Protein AF-A0A2M8CHI2-F1 (afdb_monomer)

Radius of gyration: 17.45 Å; Cα contacts (8 Å, |Δi|>4): 100; chains: 1; bounding box: 38×38×38 Å

Secondary structure (DSSP, 8-state):
--TTPSP--B-SS-EEEEEE-TTS-EEEEEEPPBPGGGG---HHHHHHHHS-TTTEEEEEETTEEEEEE-HHHHHHHHHHHHHTT--TT-

Structure (mmCIF, N/CA/C/O backbone):
data_AF-A0A2M8CHI2-F1
#
_entry.id   AF-A0A2M8CHI2-F1
#
loop_
_atom_site.group_PDB
_atom_site.id
_atom_site.type_symbol
_atom_site.label_atom_id
_atom_site.label_alt_id
_atom_site.label_comp_id
_atom_site.label_asym_id
_atom_site.label_entity_id
_atom_site.label_seq_id
_atom_site.pdbx_PDB_ins_code
_atom_site.Cartn_x
_atom_site.Cartn_y
_atom_site.Cartn_z
_atom_site.occupancy
_atom_site.B_iso_or_equiv
_atom_site.auth_seq_id
_atom_site.auth_comp_id
_atom_site.auth_asym_id
_atom_site.auth_atom_id
_atom_site.pdbx_PDB_model_num
ATOM 1 N N . MET A 1 1 ? 4.770 -17.611 -10.248 1.00 49.84 1 MET A N 1
ATOM 2 C CA . MET A 1 1 ? 3.999 -17.184 -9.063 1.00 49.84 1 MET A CA 1
ATOM 3 C C . MET A 1 1 ? 4.842 -17.541 -7.861 1.00 49.84 1 MET A C 1
ATOM 5 O O . MET A 1 1 ? 5.276 -18.684 -7.812 1.00 49.84 1 MET A O 1
ATOM 9 N N . LYS A 1 2 ? 5.169 -16.596 -6.970 1.00 49.50 2 LYS A N 1
ATOM 10 C CA . LYS A 1 2 ? 5.725 -17.002 -5.670 1.00 49.50 2 LYS A CA 1
ATOM 11 C C . LYS A 1 2 ? 4.636 -17.836 -4.991 1.00 49.50 2 LYS A C 1
ATOM 13 O O . LYS A 1 2 ? 3.483 -17.413 -4.981 1.00 49.50 2 LYS A O 1
ATOM 18 N N . GLU A 1 3 ? 4.975 -19.047 -4.570 1.00 48.09 3 GLU A N 1
ATOM 19 C CA . GLU A 1 3 ? 4.046 -19.961 -3.904 1.00 48.09 3 GLU A CA 1
ATOM 20 C C . GLU A 1 3 ? 3.348 -19.228 -2.744 1.00 48.09 3 GLU A C 1
ATOM 22 O O . GLU A 1 3 ? 4.018 -18.581 -1.941 1.00 48.09 3 GLU A O 1
ATOM 27 N N . GLY A 1 4 ? 2.010 -19.263 -2.694 1.00 57.38 4 GLY A N 1
ATOM 28 C CA . GLY A 1 4 ? 1.234 -18.636 -1.612 1.00 57.38 4 GLY A CA 1
ATOM 29 C C . GLY A 1 4 ? 0.404 -17.393 -1.964 1.00 57.38 4 GLY A C 1
ATOM 30 O O . GLY A 1 4 ? -0.020 -16.696 -1.047 1.00 57.38 4 GLY A O 1
ATOM 31 N N . PHE A 1 5 ? 0.134 -17.103 -3.245 1.00 55.38 5 PHE A N 1
ATOM 32 C CA . PHE A 1 5 ? -0.931 -16.155 -3.609 1.00 55.38 5 PHE A CA 1
ATOM 33 C C . PHE A 1 5 ? -2.308 -16.861 -3.615 1.00 55.38 5 PHE A C 1
ATOM 35 O O . PHE A 1 5 ? -2.412 -17.931 -4.220 1.00 55.38 5 PHE A O 1
ATOM 42 N N . PRO A 1 6 ? -3.369 -16.281 -3.015 1.00 63.78 6 PRO A N 1
ATOM 43 C CA . PRO A 1 6 ? -3.395 -14.992 -2.319 1.00 63.78 6 PRO A CA 1
ATOM 44 C C . PRO A 1 6 ? -2.728 -15.048 -0.936 1.00 63.78 6 PRO A C 1
ATOM 46 O O . PRO A 1 6 ? -2.992 -15.945 -0.139 1.00 63.78 6 PRO A O 1
ATOM 49 N N . LEU A 1 7 ? -1.896 -14.043 -0.637 1.00 72.31 7 LEU A N 1
ATOM 50 C CA . LEU A 1 7 ? -1.286 -13.882 0.682 1.00 72.31 7 LEU A CA 1
ATOM 51 C C . LEU A 1 7 ? -2.361 -13.485 1.699 1.00 72.31 7 LEU A C 1
ATOM 53 O O . LEU A 1 7 ? -3.123 -12.544 1.467 1.00 72.31 7 LEU A O 1
ATOM 57 N N . GLN A 1 8 ? -2.380 -14.141 2.857 1.00 76.75 8 GLN A N 1
ATOM 58 C CA . GLN A 1 8 ? -3.237 -13.733 3.964 1.00 76.75 8 GLN A CA 1
ATOM 59 C C . GLN A 1 8 ? -2.793 -12.363 4.507 1.00 76.75 8 GLN A C 1
ATOM 61 O O . GLN A 1 8 ? -1.741 -12.230 5.132 1.00 76.75 8 GLN A O 1
ATOM 66 N N . THR A 1 9 ? -3.599 -11.327 4.264 1.00 81.81 9 THR A N 1
ATOM 67 C CA . THR A 1 9 ? -3.313 -9.945 4.687 1.00 81.81 9 THR A CA 1
ATOM 68 C C . THR A 1 9 ? -3.914 -9.592 6.044 1.00 81.81 9 THR A C 1
ATOM 70 O O . THR A 1 9 ? -3.424 -8.679 6.703 1.00 81.81 9 THR A O 1
ATOM 73 N N . LEU A 1 10 ? -4.941 -10.316 6.483 1.00 88.00 10 LEU A N 1
ATOM 74 C CA . LEU A 1 10 ? -5.671 -10.067 7.723 1.00 88.00 10 LEU A CA 1
ATOM 75 C C . LEU A 1 10 ? -5.633 -11.286 8.651 1.00 88.00 10 LEU A C 1
ATOM 77 O O . LEU A 1 10 ? -5.386 -12.414 8.214 1.00 88.00 10 LEU A O 1
ATOM 81 N N . SER A 1 11 ? -5.879 -11.067 9.940 1.00 88.69 11 SER A N 1
ATOM 82 C CA . SER A 1 11 ? -6.033 -12.123 10.935 1.00 88.69 11 SER A CA 1
ATOM 83 C C . SER A 1 11 ? -7.110 -13.121 10.507 1.00 88.69 11 SER A C 1
ATOM 85 O O . SER A 1 11 ? -8.088 -12.772 9.853 1.00 88.69 11 SER A O 1
ATOM 87 N N . GLY A 1 12 ? -6.939 -14.394 10.869 1.00 87.50 12 GLY A N 1
ATOM 88 C CA . GLY A 1 12 ? -7.944 -15.425 10.571 1.00 87.50 12 GLY A CA 1
ATOM 89 C C . GLY A 1 12 ? -9.207 -15.320 11.432 1.00 87.50 12 GLY A C 1
ATOM 90 O O . GLY A 1 12 ? -10.194 -15.994 11.157 1.00 87.50 12 GLY A O 1
ATOM 91 N N . LYS A 1 13 ? -9.169 -14.505 12.492 1.00 90.88 13 LYS A N 1
ATOM 92 C CA . LYS A 1 13 ? -10.281 -14.261 13.413 1.00 90.88 13 LYS A CA 1
ATOM 93 C C . LYS A 1 13 ? -10.364 -12.767 13.746 1.00 90.88 13 LYS A C 1
ATOM 95 O O . LYS A 1 13 ? -9.305 -12.131 13.835 1.00 90.88 13 LYS A O 1
ATOM 100 N N . PRO A 1 14 ? -11.576 -12.215 13.929 1.00 92.06 14 PRO A N 1
ATOM 101 C CA . PRO A 1 14 ? -11.756 -10.878 14.477 1.00 92.06 14 PRO A CA 1
ATOM 102 C C . PRO A 1 14 ? -11.157 -10.757 15.878 1.00 92.06 14 PRO A C 1
ATOM 104 O O . PRO A 1 14 ? -11.067 -11.736 16.619 1.00 92.06 14 PRO A O 1
ATOM 107 N N . MET A 1 15 ? -10.736 -9.548 16.219 1.00 93.19 15 MET A N 1
ATOM 108 C CA . MET A 1 15 ? -10.266 -9.154 17.539 1.00 93.19 15 MET A CA 1
ATOM 109 C C . MET A 1 15 ? -11.052 -7.933 18.007 1.00 93.19 15 MET A C 1
ATOM 111 O O . MET A 1 15 ? -11.482 -7.116 17.189 1.00 93.19 15 MET A O 1
ATOM 115 N N . GLU A 1 16 ? -11.209 -7.798 19.320 1.00 95.06 16 GLU A N 1
ATOM 116 C CA . GLU A 1 16 ? -11.817 -6.613 19.917 1.00 95.06 16 GLU A CA 1
ATOM 117 C C . GLU A 1 16 ? -10.858 -5.418 19.848 1.00 95.06 16 GLU A C 1
ATOM 119 O O . GLU A 1 16 ? -9.699 -5.494 20.265 1.00 95.06 16 GLU A O 1
ATOM 124 N N . GLY A 1 17 ? -11.353 -4.299 19.328 1.00 92.00 17 GLY A N 1
ATOM 125 C CA . GLY A 1 17 ? -10.667 -3.016 19.288 1.00 92.00 17 GLY A CA 1
ATOM 126 C C . GLY A 1 17 ? -11.483 -1.946 20.001 1.00 92.00 17 GLY A C 1
ATOM 127 O O . GLY A 1 17 ? -12.694 -1.847 19.807 1.00 92.00 17 GLY A O 1
ATOM 128 N N . ARG A 1 18 ? -10.813 -1.123 20.810 1.00 95.06 18 ARG A N 1
ATOM 129 C CA . ARG A 1 18 ? -11.416 0.067 21.420 1.00 95.06 18 ARG A CA 1
ATOM 130 C C . ARG A 1 18 ? -11.259 1.250 20.477 1.00 95.06 18 ARG A C 1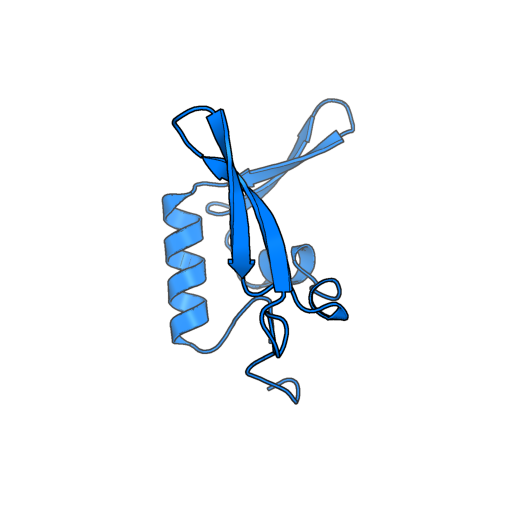
ATOM 132 O O . ARG A 1 18 ? -10.143 1.556 20.059 1.00 95.06 18 ARG A O 1
ATOM 139 N N . VAL A 1 19 ? -12.364 1.903 20.142 1.00 94.69 19 VAL A N 1
ATOM 140 C CA . VAL A 1 19 ? -12.392 3.063 19.243 1.00 94.69 19 VAL A CA 1
ATOM 141 C C . VAL A 1 19 ? -13.202 4.196 19.851 1.00 94.69 19 VAL A C 1
ATOM 143 O O . VAL A 1 19 ? -14.098 3.968 20.658 1.00 94.69 19 VAL A O 1
ATOM 146 N N . IL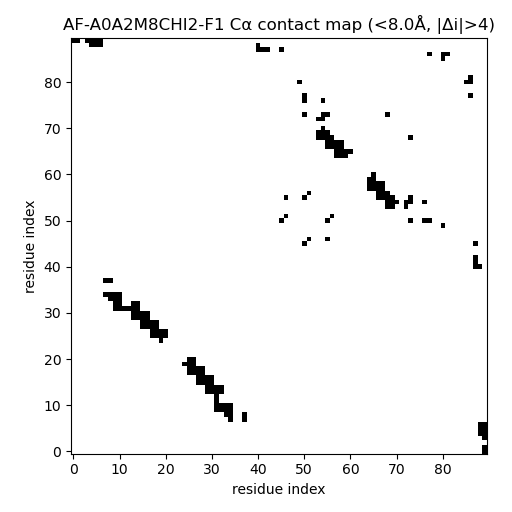E A 1 20 ? -12.899 5.422 19.434 1.00 96.69 20 ILE A N 1
ATOM 147 C CA . ILE A 1 20 ? -13.688 6.608 19.766 1.00 96.69 20 ILE A CA 1
ATOM 148 C C . ILE A 1 20 ? -14.501 6.969 18.526 1.00 96.69 20 ILE A C 1
ATOM 150 O O . ILE A 1 20 ? -13.940 7.120 17.439 1.00 96.69 20 ILE A O 1
ATOM 154 N N . ASN A 1 21 ? -15.823 7.066 18.664 1.00 94.81 21 ASN A N 1
ATOM 155 C CA . ASN A 1 21 ? -16.691 7.456 17.555 1.00 94.81 21 ASN A CA 1
ATOM 156 C C . ASN A 1 21 ? -16.715 8.985 17.348 1.00 94.81 21 ASN A C 1
ATOM 158 O O . ASN A 1 21 ? -16.154 9.754 18.124 1.00 94.81 21 ASN A O 1
ATOM 162 N N . GLN A 1 22 ? -17.430 9.437 16.317 1.00 95.06 22 GLN A N 1
ATOM 163 C CA . GLN A 1 22 ? -17.594 10.864 15.996 1.00 95.06 22 GLN A CA 1
ATOM 164 C C . GLN A 1 22 ? -18.261 11.712 17.101 1.00 95.06 22 GLN A C 1
ATOM 166 O O . GLN A 1 22 ? -18.174 12.934 17.062 1.00 95.06 22 GLN A O 1
ATOM 171 N N . ASN A 1 23 ? -18.907 11.075 18.084 1.00 97.31 23 ASN A N 1
ATOM 172 C CA . ASN A 1 23 ? -19.549 11.718 19.233 1.00 97.31 23 ASN A CA 1
ATOM 173 C C . ASN A 1 23 ? -18.679 11.643 20.507 1.00 97.31 23 ASN A C 1
ATOM 175 O O . ASN A 1 23 ? -19.197 11.848 21.603 1.00 97.31 23 ASN A O 1
ATOM 179 N N . ASN A 1 24 ? -17.387 11.311 20.391 1.00 95.88 24 ASN A N 1
ATOM 180 C CA . ASN A 1 24 ? -16.463 11.089 21.512 1.00 95.88 24 ASN A CA 1
ATOM 181 C C . ASN A 1 24 ? -16.869 9.960 22.481 1.00 95.88 24 ASN A C 1
ATOM 183 O O . ASN A 1 24 ? -16.470 9.964 23.644 1.00 95.88 24 ASN A O 1
ATOM 187 N N . GLN A 1 25 ? -17.643 8.975 22.025 1.00 97.56 25 GLN A N 1
ATOM 188 C CA . GLN A 1 25 ? -17.992 7.806 22.834 1.00 97.56 25 GLN A CA 1
ATOM 189 C C . GLN A 1 25 ? -17.024 6.656 22.557 1.00 97.56 25 GLN A C 1
ATOM 191 O O . GLN A 1 25 ? -16.723 6.366 21.395 1.00 97.56 25 GLN A O 1
ATOM 196 N N . GLU A 1 26 ? -16.571 5.989 23.620 1.00 97.56 26 GLU A N 1
ATOM 197 C CA . GLU A 1 26 ? -15.775 4.765 23.519 1.00 97.56 26 GLU A CA 1
ATOM 198 C C . GLU A 1 26 ? -16.676 3.582 23.141 1.00 97.56 26 GLU A C 1
ATOM 200 O O . GLU A 1 26 ? -17.716 3.351 23.759 1.00 97.56 26 GLU A O 1
ATOM 205 N N . LEU A 1 27 ? -16.274 2.841 22.112 1.00 97.31 27 LEU A N 1
ATOM 206 C CA . LEU A 1 27 ? -16.946 1.643 21.621 1.00 97.31 27 LEU A CA 1
ATOM 207 C C . LEU A 1 27 ? -15.952 0.482 21.573 1.00 97.31 27 LEU A C 1
ATOM 209 O O . LEU A 1 27 ? -14.783 0.672 21.229 1.00 97.31 27 LEU A O 1
ATOM 213 N N . ILE A 1 28 ? -16.439 -0.727 21.849 1.00 96.81 28 ILE A N 1
ATOM 214 C CA . ILE A 1 28 ? -15.727 -1.972 21.552 1.00 96.81 28 ILE A CA 1
ATOM 215 C C . ILE A 1 28 ? -16.287 -2.508 20.235 1.00 96.81 28 ILE A C 1
ATOM 217 O O . ILE A 1 28 ? -17.495 -2.707 20.113 1.00 96.81 28 ILE A O 1
ATOM 221 N N . ILE A 1 29 ? -15.417 -2.707 19.247 1.00 95.25 29 ILE A N 1
ATOM 222 C CA . ILE A 1 29 ? -15.774 -3.262 17.937 1.00 95.25 29 ILE A CA 1
ATOM 223 C C . ILE A 1 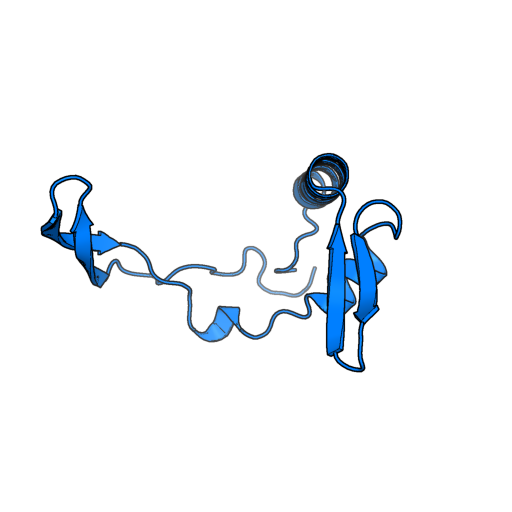29 ? -15.004 -4.554 17.678 1.00 95.25 29 ILE A C 1
ATOM 225 O O . ILE A 1 29 ? -13.852 -4.680 18.084 1.00 95.25 29 ILE A O 1
ATOM 229 N N . GLU A 1 30 ? -15.606 -5.487 16.949 1.00 95.81 30 GLU A N 1
ATOM 230 C CA . GLU A 1 30 ? -14.891 -6.635 16.393 1.00 95.81 30 GLU A CA 1
ATOM 231 C C . GLU A 1 30 ? -14.339 -6.271 15.013 1.00 95.81 30 GLU A C 1
ATOM 233 O O . GLU A 1 30 ? -15.074 -5.819 14.133 1.00 95.81 30 GLU A O 1
ATOM 238 N N . THR A 1 31 ? -13.036 -6.450 14.805 1.00 93.25 31 THR A N 1
ATOM 239 C CA . THR A 1 31 ? -12.389 -6.140 13.525 1.00 93.25 31 THR A CA 1
ATOM 240 C C . THR A 1 31 ? -11.263 -7.113 13.199 1.00 93.25 31 THR A C 1
ATOM 242 O O . THR A 1 31 ? -10.675 -7.736 14.081 1.00 93.25 31 THR A O 1
ATOM 245 N N . LEU A 1 32 ? -10.948 -7.257 11.914 1.00 92.56 32 LEU A N 1
ATOM 246 C CA . LEU A 1 32 ? -9.770 -7.997 11.476 1.00 92.56 32 LEU A CA 1
ATOM 247 C C . LEU A 1 32 ? -8.536 -7.096 11.560 1.00 92.56 32 LEU A C 1
ATOM 249 O O . LEU A 1 32 ? -8.564 -5.947 11.119 1.00 92.56 32 LEU A O 1
ATOM 253 N N . VAL A 1 33 ? -7.432 -7.629 12.079 1.00 89.44 33 VAL A N 1
ATOM 254 C CA . VAL A 1 33 ? -6.164 -6.892 12.188 1.00 89.44 33 VAL A CA 1
ATOM 255 C C . VAL A 1 33 ? -5.177 -7.352 11.114 1.00 89.44 33 VAL A C 1
ATOM 257 O O . VAL A 1 33 ? -5.285 -8.484 10.642 1.00 89.44 33 VAL A O 1
ATOM 260 N N . PRO A 1 34 ? -4.206 -6.518 10.701 1.00 87.50 34 PRO A N 1
ATOM 261 C CA . PRO A 1 34 ? -3.152 -6.944 9.783 1.00 87.50 34 PRO A CA 1
ATOM 262 C C . PRO A 1 34 ? -2.452 -8.224 10.271 1.00 87.50 34 PRO A C 1
ATOM 264 O O . PRO A 1 34 ? -2.072 -8.326 11.437 1.00 87.50 34 PRO A O 1
ATOM 267 N N . HIS A 1 35 ? -2.278 -9.208 9.385 1.00 85.88 35 HIS A N 1
ATOM 268 C CA . HIS A 1 35 ? -1.588 -10.460 9.718 1.00 85.88 35 HIS A CA 1
ATOM 269 C C . HIS A 1 35 ? -0.125 -10.187 10.125 1.00 85.88 35 HIS A C 1
ATOM 271 O O . HIS A 1 35 ? 0.516 -9.336 9.528 1.00 85.88 35 HIS A O 1
ATOM 277 N N . LEU A 1 36 ? 0.476 -10.912 11.075 1.00 79.31 36 LEU A N 1
ATOM 278 C CA . LEU A 1 36 ? 1.858 -10.613 11.519 1.00 79.31 36 LEU A CA 1
ATOM 2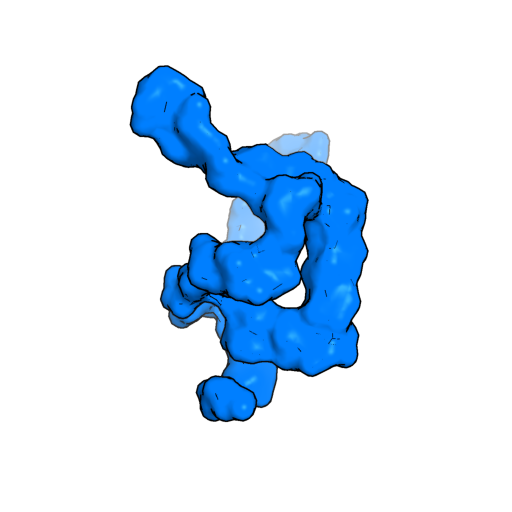79 C C . LEU A 1 36 ? 2.895 -10.693 10.381 1.00 79.31 36 LEU A C 1
ATOM 281 O O . LEU A 1 36 ? 3.783 -9.851 10.265 1.00 79.31 36 LEU A O 1
ATOM 285 N N . ASN A 1 37 ? 2.718 -11.649 9.468 1.00 74.06 37 ASN A N 1
ATOM 286 C CA . ASN A 1 37 ? 3.602 -11.835 8.307 1.00 74.06 37 ASN A CA 1
ATOM 287 C C . ASN A 1 37 ? 3.459 -10.743 7.230 1.00 74.06 37 ASN A C 1
ATOM 289 O O . ASN A 1 37 ? 4.188 -10.747 6.239 1.00 74.06 37 ASN A O 1
ATOM 293 N N . ILE A 1 38 ? 2.534 -9.797 7.414 1.00 73.75 38 ILE A N 1
ATOM 294 C CA . ILE A 1 38 ? 2.285 -8.695 6.488 1.00 73.75 38 ILE A CA 1
ATOM 295 C C . ILE A 1 38 ? 3.481 -7.740 6.369 1.00 73.75 38 ILE A C 1
ATOM 297 O O . ILE A 1 38 ? 3.579 -7.025 5.376 1.00 73.75 38 ILE A O 1
ATOM 301 N N . GLY A 1 39 ? 4.379 -7.726 7.361 1.00 66.56 39 GLY A N 1
ATOM 302 C CA . GLY A 1 39 ? 5.537 -6.830 7.416 1.00 66.56 39 GLY A CA 1
ATOM 303 C C . GLY A 1 39 ? 6.653 -7.164 6.421 1.00 66.56 39 GLY A C 1
ATOM 304 O O . GLY A 1 39 ? 7.450 -6.291 6.095 1.00 66.56 39 GLY A O 1
ATOM 305 N N . HIS A 1 40 ? 6.703 -8.383 5.877 1.00 67.31 40 HIS A N 1
ATOM 306 C CA . HIS A 1 40 ? 7.779 -8.825 4.975 1.00 67.31 40 HIS A CA 1
ATOM 307 C C . HIS A 1 40 ? 7.563 -8.420 3.502 1.00 67.31 40 HIS A C 1
ATOM 309 O O . HIS A 1 40 ? 7.890 -9.173 2.584 1.00 67.31 40 HIS A O 1
ATOM 315 N N . ARG A 1 41 ? 6.989 -7.237 3.253 1.00 75.88 41 ARG A N 1
ATOM 316 C CA . ARG A 1 41 ? 6.750 -6.709 1.900 1.00 75.88 41 ARG A CA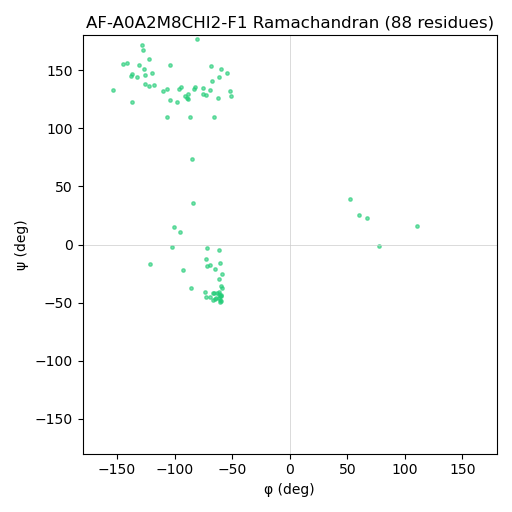 1
ATOM 317 C C . ARG A 1 41 ? 7.941 -5.877 1.438 1.00 75.88 41 ARG A C 1
ATOM 319 O O . ARG A 1 41 ? 8.309 -4.906 2.094 1.00 75.88 41 ARG A O 1
ATOM 326 N N . ASP A 1 42 ? 8.468 -6.174 0.256 1.00 79.50 42 ASP A N 1
ATOM 327 C CA . ASP A 1 42 ? 9.435 -5.300 -0.416 1.00 79.50 42 ASP A CA 1
ATOM 328 C C . ASP A 1 42 ? 8.705 -4.206 -1.212 1.00 79.50 42 ASP A C 1
ATOM 330 O O . ASP A 1 42 ? 8.587 -4.258 -2.439 1.00 79.50 42 ASP A O 1
ATOM 334 N N . ILE A 1 43 ? 8.144 -3.229 -0.492 1.00 83.38 43 ILE A N 1
ATOM 335 C CA . ILE A 1 43 ? 7.454 -2.086 -1.108 1.00 83.38 43 ILE A CA 1
ATOM 336 C C . ILE A 1 43 ? 8.413 -1.286 -2.009 1.00 83.38 43 ILE A C 1
ATOM 338 O O . ILE A 1 43 ? 8.041 -1.028 -3.156 1.00 83.38 43 ILE A O 1
ATOM 342 N N . PRO A 1 44 ? 9.644 -0.931 -1.579 1.00 84.75 44 PRO A N 1
ATOM 343 C CA . PRO A 1 44 ? 10.571 -0.193 -2.435 1.00 84.75 44 PRO A CA 1
ATOM 344 C C . PRO A 1 44 ? 10.919 -0.945 -3.725 1.00 84.75 44 PRO A C 1
ATOM 346 O O . PRO A 1 44 ? 10.904 -0.347 -4.802 1.00 84.75 44 PRO A O 1
ATOM 349 N N . GLY A 1 45 ? 11.192 -2.250 -3.649 1.00 86.62 45 GLY A N 1
ATOM 350 C CA . GLY A 1 45 ? 11.490 -3.075 -4.817 1.00 86.62 45 GLY A CA 1
ATOM 351 C C . GLY A 1 45 ? 10.292 -3.239 -5.746 1.00 86.62 45 GLY A C 1
ATOM 352 O O . GLY A 1 45 ? 10.448 -3.106 -6.961 1.00 86.62 45 GLY A O 1
ATOM 353 N N . PHE A 1 46 ? 9.083 -3.440 -5.208 1.00 89.50 46 PHE A N 1
ATOM 354 C CA . PHE A 1 46 ? 7.862 -3.481 -6.019 1.00 89.50 46 PHE A CA 1
ATOM 355 C C . PHE A 1 46 ? 7.650 -2.169 -6.781 1.00 89.50 46 PHE A C 1
ATOM 357 O O . PHE A 1 46 ? 7.433 -2.192 -7.992 1.00 89.50 46 PHE A O 1
ATOM 364 N N . PHE A 1 47 ? 7.763 -1.029 -6.094 1.00 91.19 47 PHE A N 1
ATOM 365 C CA . PHE A 1 47 ? 7.588 0.286 -6.708 1.00 91.19 47 PHE A CA 1
ATOM 366 C C . PHE A 1 47 ? 8.659 0.554 -7.765 1.00 91.19 47 PHE A C 1
ATOM 368 O O . PHE A 1 47 ? 8.326 0.930 -8.882 1.00 91.19 47 PHE A O 1
ATOM 375 N N . ASN A 1 48 ? 9.931 0.278 -7.472 1.00 89.19 48 ASN A N 1
ATOM 376 C CA . ASN A 1 48 ? 11.008 0.444 -8.451 1.00 89.19 48 ASN A CA 1
ATOM 377 C C . ASN A 1 48 ? 10.848 -0.447 -9.689 1.00 89.19 48 ASN A C 1
ATOM 379 O O . ASN A 1 48 ? 11.314 -0.075 -10.763 1.00 89.19 48 ASN A O 1
ATOM 383 N N . LYS A 1 49 ? 10.213 -1.614 -9.546 1.00 92.69 49 LYS A N 1
ATOM 384 C CA . LYS A 1 49 ? 10.033 -2.576 -10.635 1.00 92.69 49 LYS A CA 1
ATOM 385 C C . LYS A 1 49 ? 8.805 -2.300 -11.498 1.00 92.69 49 LYS A C 1
ATOM 387 O O . LYS A 1 49 ? 8.854 -2.566 -12.698 1.00 92.69 49 LYS A O 1
ATOM 392 N N . TYR A 1 50 ? 7.702 -1.863 -10.897 1.00 94.06 50 TYR A N 1
ATOM 393 C CA . TYR A 1 50 ? 6.398 -1.850 -11.567 1.00 94.06 50 TYR A CA 1
ATOM 394 C C . TYR A 1 50 ? 5.739 -0.480 -11.675 1.00 94.06 50 TYR A C 1
ATOM 396 O O . TYR A 1 50 ? 4.817 -0.349 -12.475 1.00 94.06 50 TYR A O 1
ATOM 404 N N . ILE A 1 51 ? 6.180 0.507 -10.897 1.00 95.38 51 ILE A N 1
ATOM 405 C CA . ILE A 1 51 ? 5.553 1.827 -10.836 1.00 95.38 51 ILE A CA 1
ATOM 406 C C . ILE A 1 51 ? 6.441 2.843 -11.549 1.00 95.38 51 ILE A C 1
ATOM 408 O O . ILE A 1 51 ? 7.661 2.876 -11.360 1.00 95.38 51 ILE A O 1
ATOM 412 N N . SER A 1 52 ? 5.834 3.670 -12.394 1.00 96.56 52 SER A N 1
ATOM 413 C CA . SER A 1 52 ? 6.552 4.701 -13.133 1.00 96.56 52 SER A CA 1
ATOM 414 C C . SER A 1 52 ? 7.062 5.806 -12.200 1.00 96.56 52 SER A C 1
ATOM 416 O O . SER A 1 52 ? 6.480 6.095 -11.154 1.00 96.56 52 SER A O 1
ATOM 418 N N . LYS A 1 53 ? 8.148 6.483 -12.596 1.00 94.62 53 LYS A N 1
ATOM 419 C CA . LYS A 1 53 ? 8.680 7.634 -11.840 1.00 94.62 53 LYS A CA 1
ATOM 420 C C . LYS A 1 53 ? 7.774 8.867 -11.895 1.00 94.62 53 LYS A C 1
ATOM 422 O O . LYS A 1 53 ? 7.938 9.770 -11.075 1.00 94.62 53 LYS A O 1
ATOM 427 N N . GLU A 1 54 ? 6.849 8.908 -12.850 1.00 96.06 54 GLU A N 1
ATOM 428 C CA . GLU A 1 54 ? 5.798 9.923 -12.920 1.00 96.06 54 GLU A CA 1
ATOM 429 C C . GLU A 1 54 ? 4.725 9.669 -11.853 1.00 96.06 54 GLU A C 1
ATOM 431 O O . GLU A 1 54 ? 4.294 10.600 -11.174 1.00 96.06 54 GLU A O 1
ATOM 436 N N . ALA A 1 55 ? 4.356 8.402 -11.643 1.00 96.69 55 ALA A N 1
ATOM 437 C CA . ALA A 1 55 ? 3.402 7.996 -10.619 1.00 96.69 55 ALA A CA 1
ATOM 438 C C . ALA A 1 55 ? 3.983 8.092 -9.208 1.00 96.69 55 ALA A C 1
ATOM 440 O O . ALA A 1 55 ? 3.316 8.586 -8.299 1.00 96.69 55 ALA A O 1
ATOM 441 N N . CYS A 1 56 ? 5.214 7.616 -9.006 1.00 95.69 56 CYS A N 1
ATOM 442 C CA . CYS A 1 56 ? 5.886 7.660 -7.714 1.00 95.69 56 CYS A CA 1
ATOM 443 C C . CYS A 1 56 ? 7.410 7.685 -7.865 1.00 95.69 56 CYS A C 1
ATOM 445 O O . CYS A 1 56 ? 8.012 6.865 -8.561 1.00 95.69 56 CYS A O 1
ATOM 447 N N . ARG A 1 57 ? 8.067 8.592 -7.142 1.00 91.81 57 ARG A N 1
ATOM 448 C CA . ARG A 1 57 ? 9.529 8.684 -7.100 1.00 91.81 57 ARG A CA 1
ATOM 449 C C . ARG A 1 57 ? 10.042 8.921 -5.692 1.00 91.81 57 ARG A C 1
ATOM 451 O O . ARG A 1 57 ? 9.434 9.636 -4.897 1.00 91.81 57 ARG A O 1
ATOM 458 N N . SER A 1 58 ? 11.211 8.360 -5.416 1.00 89.88 58 SER A N 1
ATOM 459 C CA . SER A 1 58 ? 11.995 8.720 -4.241 1.00 89.88 58 SER A CA 1
ATOM 460 C C . SER A 1 58 ? 12.509 10.151 -4.381 1.00 89.88 58 SER A C 1
ATOM 462 O O . SER A 1 58 ? 12.906 10.578 -5.466 1.00 89.88 58 SER A O 1
ATOM 464 N N . THR A 1 59 ? 12.496 10.892 -3.284 1.00 89.38 59 THR A N 1
ATOM 465 C CA . THR A 1 59 ? 13.046 12.243 -3.189 1.00 89.38 59 THR A CA 1
ATOM 466 C C . THR A 1 59 ? 13.731 12.404 -1.838 1.00 89.38 59 THR A C 1
ATOM 468 O O . THR A 1 59 ? 13.425 11.672 -0.900 1.00 89.38 59 THR A O 1
ATOM 471 N N . SER A 1 60 ? 14.677 13.327 -1.731 1.00 91.88 60 SER A N 1
ATOM 472 C CA . SER A 1 60 ? 15.337 13.640 -0.470 1.00 91.88 60 SER A CA 1
ATOM 473 C C . SER A 1 60 ? 15.224 15.130 -0.190 1.00 91.88 60 SER A C 1
ATOM 475 O O . SER A 1 60 ? 15.368 15.965 -1.082 1.00 91.88 60 SER A O 1
ATOM 477 N N . PHE A 1 61 ? 14.939 15.464 1.064 1.00 90.75 61 PHE A N 1
ATOM 478 C CA . PHE A 1 61 ? 14.876 16.840 1.533 1.00 90.75 61 PHE A CA 1
ATOM 479 C C . PHE A 1 61 ? 15.569 16.914 2.889 1.00 90.75 61 PHE A C 1
ATOM 481 O O . PHE A 1 61 ? 15.232 16.163 3.799 1.00 90.75 61 PHE A O 1
ATOM 488 N N . GLN A 1 62 ? 16.589 17.773 2.997 1.00 93.50 62 GLN A N 1
ATOM 489 C CA . GLN A 1 62 ? 17.403 17.937 4.213 1.00 93.50 62 GLN A CA 1
ATOM 490 C C . GLN A 1 62 ? 17.979 16.616 4.767 1.00 93.50 62 GLN A C 1
ATOM 492 O O . GLN A 1 62 ? 18.016 16.391 5.972 1.00 93.50 62 GLN A O 1
ATOM 497 N N . GLY A 1 63 ? 18.416 15.714 3.880 1.00 91.50 63 GLY A N 1
ATOM 498 C CA . GLY A 1 63 ? 18.993 14.419 4.268 1.00 91.50 63 GLY A CA 1
ATOM 499 C C . GLY A 1 63 ? 17.972 13.354 4.685 1.00 91.50 63 GLY A C 1
ATOM 500 O O . GLY A 1 63 ? 18.360 12.217 4.945 1.00 91.50 63 GLY A O 1
ATOM 501 N N . VAL A 1 64 ? 16.676 13.679 4.697 1.00 92.69 64 VAL A N 1
ATOM 502 C CA . VAL A 1 64 ? 15.593 12.727 4.962 1.00 92.69 64 VAL A CA 1
ATOM 503 C C . VAL A 1 64 ? 15.027 12.215 3.638 1.00 92.69 64 VAL A C 1
ATOM 505 O O . VAL A 1 64 ? 14.789 12.989 2.708 1.00 92.69 64 VAL A O 1
ATOM 508 N N . ASN A 1 65 ? 14.831 10.898 3.543 1.00 87.50 65 ASN A N 1
ATOM 509 C CA . ASN A 1 65 ? 14.287 10.240 2.357 1.00 87.50 65 ASN A CA 1
ATOM 510 C C . ASN A 1 65 ? 12.757 10.195 2.417 1.00 87.50 65 ASN A C 1
ATOM 512 O O . ASN A 1 65 ? 12.177 9.720 3.391 1.00 87.50 65 ASN A O 1
ATOM 516 N N . TYR A 1 66 ? 12.119 10.630 1.336 1.00 89.44 66 TYR A N 1
ATOM 517 C CA . TYR A 1 66 ? 10.675 10.648 1.150 1.00 89.44 66 TYR A CA 1
ATOM 518 C C . TYR A 1 66 ? 10.286 9.975 -0.168 1.00 89.44 66 TYR A C 1
ATOM 520 O O . TYR A 1 66 ? 11.116 9.692 -1.037 1.00 89.44 66 TYR A O 1
ATOM 528 N N . PHE A 1 67 ? 8.981 9.790 -0.342 1.00 89.19 67 PHE A N 1
ATOM 529 C CA . PHE A 1 67 ? 8.373 9.471 -1.624 1.00 89.19 67 PHE A CA 1
ATOM 530 C C . PHE A 1 67 ? 7.415 10.592 -2.013 1.00 89.19 67 PHE A C 1
ATOM 532 O O . PHE A 1 67 ? 6.657 11.092 -1.185 1.00 89.19 67 PHE A O 1
ATOM 539 N N . SER A 1 68 ? 7.455 10.981 -3.281 1.00 91.81 68 SER A N 1
ATOM 540 C CA . SER A 1 68 ? 6.476 11.867 -3.899 1.00 91.81 68 SER A CA 1
ATOM 541 C C . SER A 1 68 ? 5.664 11.046 -4.889 1.00 91.81 68 SER A C 1
ATOM 543 O O . SER A 1 68 ? 6.244 10.297 -5.677 1.00 91.81 68 SER A O 1
ATOM 545 N N . ALA A 1 69 ? 4.340 11.174 -4.835 1.00 94.88 69 ALA A N 1
ATOM 546 C CA . ALA A 1 69 ? 3.431 10.427 -5.688 1.00 94.88 69 ALA A CA 1
ATOM 547 C C . ALA A 1 69 ? 2.372 11.335 -6.314 1.00 94.88 69 ALA A C 1
ATOM 549 O O . ALA A 1 69 ? 1.870 12.250 -5.660 1.00 94.88 69 ALA A O 1
ATOM 550 N N . ASN A 1 70 ? 2.006 11.036 -7.560 1.00 97.00 70 ASN A N 1
ATOM 551 C CA . ASN A 1 70 ? 0.767 11.494 -8.173 1.00 97.00 70 ASN A CA 1
ATOM 552 C C . ASN A 1 70 ? -0.332 10.477 -7.812 1.00 97.00 70 ASN A C 1
ATOM 554 O O . ASN A 1 70 ? -0.287 9.354 -8.320 1.00 97.00 70 ASN A O 1
ATOM 558 N N . PRO A 1 71 ? -1.306 10.823 -6.948 1.00 95.56 71 PRO A N 1
ATOM 559 C CA . PRO A 1 71 ? -2.253 9.847 -6.412 1.00 95.56 71 PRO A CA 1
ATOM 560 C C . PRO A 1 71 ? -3.089 9.143 -7.483 1.00 95.56 71 PRO A C 1
ATOM 562 O O . PRO A 1 71 ? -3.245 7.925 -7.424 1.00 95.56 71 PRO A O 1
ATOM 565 N N . SER A 1 72 ? -3.594 9.888 -8.470 1.00 97.50 72 SER A N 1
ATOM 566 C CA . SER A 1 72 ? -4.454 9.333 -9.520 1.00 97.50 72 SER A CA 1
ATOM 567 C C . SER A 1 72 ? -3.683 8.366 -10.412 1.00 97.50 72 SER A C 1
ATOM 569 O O . SER A 1 72 ? -4.118 7.238 -10.626 1.00 97.50 72 SER A O 1
ATOM 571 N N . LEU A 1 73 ? -2.493 8.774 -10.868 1.00 97.56 73 LEU A N 1
ATOM 572 C CA . LEU A 1 73 ? -1.663 7.933 -11.728 1.00 97.56 73 LEU A CA 1
ATOM 573 C C . LEU A 1 73 ? -1.169 6.684 -10.986 1.00 97.56 73 LEU A C 1
ATOM 575 O O . LEU A 1 73 ? -1.208 5.581 -11.529 1.00 97.56 73 LEU A O 1
ATOM 579 N N . LEU A 1 74 ? -0.760 6.842 -9.724 1.00 96.38 74 LEU A N 1
ATOM 580 C CA . LEU A 1 74 ? -0.348 5.723 -8.882 1.00 96.38 74 LEU A CA 1
ATOM 581 C C . LEU A 1 74 ? -1.485 4.715 -8.685 1.00 96.38 74 LEU A C 1
ATOM 583 O O . LEU A 1 74 ? -1.259 3.511 -8.802 1.00 96.38 74 LEU A O 1
ATOM 587 N N . PHE A 1 75 ? -2.702 5.189 -8.409 1.00 95.56 75 PHE A N 1
ATOM 588 C CA . PHE A 1 75 ? -3.867 4.320 -8.264 1.00 9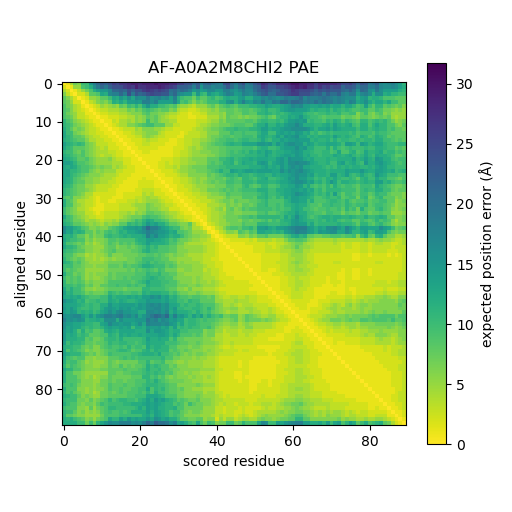5.56 75 PHE A CA 1
ATOM 589 C C . PHE A 1 75 ? -4.161 3.548 -9.555 1.00 95.56 75 PHE A C 1
ATOM 591 O O . PHE A 1 75 ? -4.339 2.330 -9.510 1.00 95.56 75 PHE A O 1
ATOM 598 N N . ASP A 1 76 ? -4.146 4.224 -10.704 1.00 97.56 76 ASP A N 1
ATOM 599 C CA . ASP A 1 76 ? -4.403 3.599 -12.002 1.00 97.56 76 ASP A CA 1
ATOM 600 C C . ASP A 1 76 ? -3.356 2.535 -12.358 1.00 97.56 76 ASP A C 1
ATOM 602 O O . ASP A 1 76 ? -3.703 1.458 -12.852 1.00 97.56 76 ASP A O 1
ATOM 606 N N . GLU A 1 77 ? -2.074 2.801 -12.101 1.00 96.69 77 GLU A N 1
ATOM 607 C CA . GLU A 1 77 ? -0.998 1.830 -12.323 1.00 96.69 77 GLU A CA 1
ATOM 608 C C . GLU A 1 77 ? -1.134 0.611 -11.406 1.00 96.69 77 GLU A C 1
ATOM 610 O O . GLU A 1 77 ? -1.080 -0.529 -11.878 1.00 96.69 77 GLU A O 1
ATOM 615 N N . L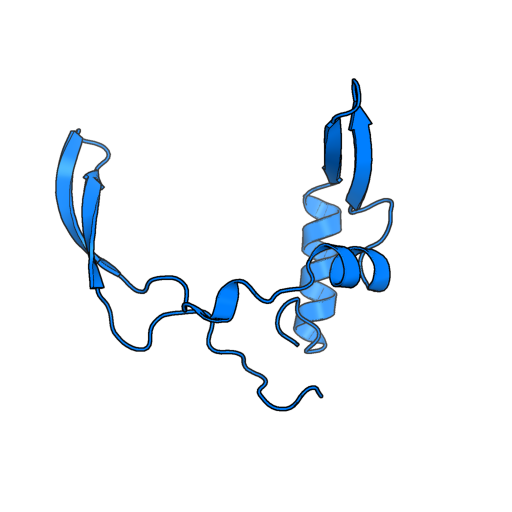EU A 1 78 ? -1.378 0.833 -10.111 1.00 94.12 78 LEU A N 1
ATOM 616 C CA . LEU A 1 78 ? -1.592 -0.243 -9.142 1.00 94.12 78 LEU A CA 1
ATOM 617 C C . LEU A 1 78 ? -2.813 -1.093 -9.502 1.00 94.12 78 LEU A C 1
ATOM 619 O O . LEU A 1 78 ? -2.736 -2.322 -9.448 1.00 94.12 78 LEU A O 1
ATOM 623 N N . LYS A 1 79 ? -3.915 -0.465 -9.920 1.00 93.94 79 LYS A N 1
ATOM 624 C CA . LYS A 1 79 ? -5.129 -1.162 -10.356 1.00 93.94 79 LYS A CA 1
ATOM 625 C C . LYS A 1 79 ? -4.849 -2.062 -11.561 1.00 93.94 79 LYS A C 1
ATOM 627 O O . LYS A 1 79 ? -5.161 -3.250 -11.511 1.00 93.94 79 LYS A O 1
ATOM 632 N N . LYS A 1 80 ? -4.187 -1.541 -12.601 1.00 94.75 80 LYS A N 1
ATOM 633 C CA . LYS A 1 80 ? -3.811 -2.318 -13.801 1.00 94.75 80 LYS A CA 1
ATOM 634 C C . LYS A 1 80 ? -2.897 -3.500 -13.473 1.00 94.75 80 LYS A C 1
ATOM 636 O O . LYS A 1 80 ? -2.965 -4.538 -14.129 1.00 94.75 80 LYS A O 1
ATOM 641 N N . LEU A 1 81 ? -2.003 -3.349 -12.495 1.00 91.62 81 LEU A N 1
ATOM 642 C CA . LEU A 1 81 ? -1.154 -4.443 -12.020 1.00 91.62 81 LEU A CA 1
ATOM 643 C C . LEU A 1 81 ? -1.979 -5.502 -11.281 1.00 91.62 81 LEU A C 1
ATOM 645 O O . LEU A 1 81 ? -1.834 -6.689 -11.578 1.00 91.62 81 LEU A O 1
ATOM 649 N N . ALA A 1 82 ? -2.877 -5.081 -10.389 1.00 88.00 82 ALA A N 1
ATOM 650 C CA . ALA A 1 82 ? -3.746 -5.973 -9.629 1.00 88.00 82 ALA A CA 1
ATOM 651 C C . ALA A 1 82 ? -4.682 -6.789 -10.537 1.00 88.00 82 ALA A C 1
ATOM 653 O O . ALA A 1 82 ? -4.804 -7.996 -10.351 1.00 88.00 82 ALA A O 1
ATOM 654 N N . GLU A 1 83 ? -5.252 -6.174 -11.577 1.00 86.69 83 GLU A N 1
ATOM 655 C CA . GLU A 1 83 ? -6.050 -6.859 -12.610 1.00 86.69 83 GLU A CA 1
ATOM 656 C C . GLU A 1 83 ? -5.257 -7.957 -13.344 1.00 86.69 83 GLU A C 1
ATOM 658 O O . GLU A 1 83 ? -5.830 -8.923 -13.841 1.00 86.69 83 GLU A O 1
ATOM 663 N N . ARG A 1 84 ? -3.924 -7.844 -13.383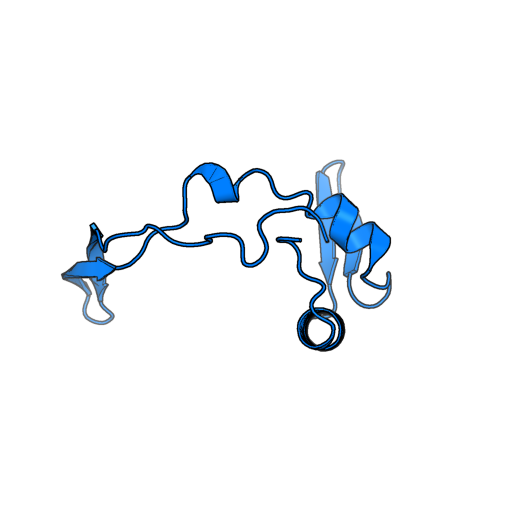 1.00 87.81 84 ARG A N 1
ATOM 664 C CA . ARG A 1 84 ? -3.002 -8.836 -13.963 1.00 87.81 84 ARG A CA 1
ATOM 665 C C . ARG A 1 84 ? -2.442 -9.809 -12.921 1.00 87.81 84 ARG A C 1
ATOM 667 O O . ARG A 1 84 ? -1.469 -10.507 -13.210 1.00 87.81 84 ARG A O 1
ATOM 674 N N . GLY A 1 85 ? -2.993 -9.810 -11.707 1.00 81.94 85 GLY A N 1
ATOM 675 C CA . GLY A 1 85 ? -2.536 -10.643 -10.597 1.00 81.94 85 GLY A CA 1
ATOM 676 C C . GLY A 1 85 ? -1.145 -10.276 -10.077 1.00 81.94 85 GLY A C 1
ATOM 677 O O . GLY A 1 85 ? -0.471 -11.128 -9.515 1.00 81.94 85 GLY A O 1
ATOM 678 N N . LYS A 1 86 ? -0.676 -9.040 -10.299 1.00 85.19 86 LYS A N 1
ATOM 679 C CA . LYS A 1 86 ? 0.605 -8.541 -9.781 1.00 85.19 86 LYS A CA 1
ATOM 680 C C . LYS A 1 86 ? 0.336 -7.565 -8.649 1.00 85.19 86 LYS A C 1
ATOM 682 O O . LYS A 1 86 ? -0.124 -6.451 -8.889 1.00 85.19 86 LYS A O 1
ATOM 687 N N . THR A 1 87 ? 0.651 -7.955 -7.421 1.00 84.38 87 THR A N 1
ATOM 688 C CA . THR A 1 87 ? 0.435 -7.107 -6.242 1.00 84.38 87 THR A CA 1
ATOM 689 C C . THR A 1 87 ? 1.707 -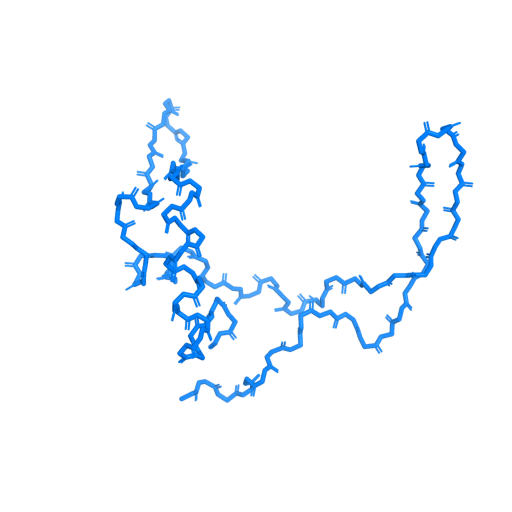6.976 -5.411 1.00 84.38 87 THR A C 1
ATOM 691 O O . THR A 1 87 ? 2.654 -7.745 -5.576 1.00 84.38 87 THR A O 1
ATOM 694 N N . ILE A 1 88 ? 1.723 -6.036 -4.460 1.00 79.19 88 ILE A N 1
ATOM 695 C CA . ILE A 1 88 ? 2.790 -5.944 -3.445 1.00 79.19 88 ILE A CA 1
ATOM 696 C C . ILE A 1 88 ? 2.881 -7.200 -2.547 1.00 79.19 88 ILE A C 1
ATOM 698 O O . ILE A 1 88 ? 3.776 -7.285 -1.709 1.00 79.19 88 ILE A O 1
ATOM 702 N N . TYR A 1 89 ? 1.964 -8.164 -2.699 1.00 72.06 89 TYR A N 1
ATOM 703 C CA . TYR A 1 89 ? 1.894 -9.410 -1.931 1.00 72.06 89 TYR A CA 1
ATOM 704 C C . TYR A 1 89 ? 2.423 -10.639 -2.672 1.00 72.06 89 TYR A C 1
ATOM 706 O O . TYR A 1 89 ? 2.468 -11.715 -2.080 1.00 72.06 89 TYR A O 1
ATOM 714 N N . GLY A 1 90 ? 2.840 -10.489 -3.931 1.00 60.78 90 GLY A N 1
ATOM 715 C CA . GLY A 1 90 ? 3.105 -11.607 -4.839 1.00 60.78 90 GLY A CA 1
ATOM 716 C C . GLY A 1 90 ? 2.256 -11.511 -6.089 1.00 60.78 90 GLY A C 1
ATOM 717 O O . GLY A 1 90 ? 1.112 -11.007 -5.982 1.00 60.78 90 GLY A O 1
#

Foldseek 3Di:
DPPCPVPDQWDPFWDWDWDQDPVRDTDTDTDIDGDPVNPPFPPVVLCVVQNDVQAKDWDDDPNDIDMDGDPVSVVVSQVVCVVVVHHSND

pLDDT: mean 87.13, std 11.84, range [48.09, 97.56]

Sequence (90 aa):
MKEGFPLQTLSGKPMEGRVINQNNQELIIETLVPHLNIGHRDIPGFFNKYISKEACRSTSFQGVNYFSANPSLLFDELKKLAERGKTIYG

Mean predicted aligned error: 7.38 Å

Solvent-accessible surface area (backbone atoms only — not comparable to full-atom values): 5611 Å² total; per-residue (Å²): 126,66,89,63,69,85,55,73,56,48,41,98,55,69,43,83,42,82,44,70,48,100,83,75,46,82,44,82,42,80,41,69,46,76,22,84,79,55,74,81,50,61,58,70,60,46,42,72,72,75,48,50,69,78,24,42,33,80,46,74,58,96,90,42,81,48,77,51,68,37,68,68,55,37,49,54,52,51,49,59,33,44,77,69,64,43,50,83,70,75

Nearest PDB structures (foldseek):
  6bcf-assembly3_G  TM=2.958E-01  e=6.352E+00  Leptographium truncatum
  2npt-assembly1_A  TM=1.987E-01  e=4.313E+00  Homo sapiens
  2nov-assembly1_A  TM=2.311E-01  e=8.222E+00  Streptococcus pneumoniae